Protein AF-A0A6N8ZUM7-F1 (afdb_monomer_lite)

Sequence (105 aa):
MNSKHDELSRAQVERAALPGPGEEPHFLPHPVMDRLLEAVIVLGGELWIERDRRRALESLLQSKGVVTPEEIETHSESDAQGRQEELTALITRLLDPLRTMRADG

Radius of gyration: 24.1 Å; chains: 1; bounding box: 45×40×65 Å

Foldseek 3Di:
DCPPVVVVVVVVVVVVDADDVPDDDDPDPDPVVVVVVVVVVVVVVVVVVVVVVVVVVVVVCVVVVNDDPCCVVPPPPPCPPVVVVVVVVVVCVVCVVVVVVVVVD

Secondary structure (DSSP, 8-state):
--HHHHHHHHHHHHTTPPPPTTPPP--SSSHHHHHHHHHHHHHHHHHHHHHHHHHHHHHHHHHTTS--HHHHHT---S-HHHHHHHHHHHHHHHHHHHHHTTTT-

Structure (mmCIF, N/CA/C/O backbone):
data_AF-A0A6N8ZUM7-F1
#
_entry.id   AF-A0A6N8ZUM7-F1
#
loop_
_atom_site.group_PDB
_atom_site.id
_atom_site.type_symbol
_atom_site.label_atom_id
_atom_site.label_alt_id
_atom_site.label_comp_id
_atom_site.label_asym_id
_atom_site.label_entity_id
_atom_site.label_seq_id
_atom_site.pdbx_PDB_ins_code
_atom_site.Cartn_x
_atom_site.Cartn_y
_atom_site.Cartn_z
_atom_site.occupancy
_atom_site.B_iso_or_equiv
_atom_site.auth_seq_id
_atom_site.auth_comp_id
_atom_site.auth_asym_id
_atom_site.auth_atom_id
_atom_site.pdbx_PDB_model_num
ATOM 1 N N . MET A 1 1 ? 14.819 34.102 -44.907 1.00 45.69 1 MET A N 1
ATOM 2 C CA . MET A 1 1 ? 14.488 32.667 -45.055 1.00 45.69 1 MET A CA 1
ATOM 3 C C . MET A 1 1 ? 15.256 31.900 -43.985 1.00 45.69 1 MET A C 1
ATOM 5 O O . MET A 1 1 ? 16.461 31.731 -44.109 1.00 45.69 1 MET A O 1
ATOM 9 N N . ASN A 1 2 ? 14.581 31.555 -42.883 1.00 48.09 2 ASN A N 1
ATOM 10 C CA . ASN A 1 2 ? 15.167 30.925 -41.692 1.00 48.09 2 ASN A CA 1
ATOM 11 C C . ASN A 1 2 ? 15.239 29.397 -41.863 1.00 48.09 2 ASN A C 1
ATOM 13 O O . ASN A 1 2 ? 14.423 28.666 -41.313 1.00 48.09 2 ASN A O 1
ATOM 17 N N . SER A 1 3 ? 16.229 28.913 -42.615 1.00 60.38 3 SER A N 1
ATOM 18 C CA . SER A 1 3 ? 16.388 27.478 -42.920 1.00 60.38 3 SER A CA 1
ATOM 19 C C . SER A 1 3 ? 16.648 26.601 -41.682 1.00 60.38 3 SER A C 1
ATOM 21 O O . SER A 1 3 ? 16.245 25.448 -41.646 1.00 60.38 3 SER A O 1
ATOM 23 N N . LYS A 1 4 ? 17.268 27.154 -40.628 1.00 56.12 4 LYS A N 1
ATOM 24 C CA . LYS A 1 4 ? 17.602 26.412 -39.394 1.00 56.12 4 LYS A CA 1
ATOM 25 C C . LYS A 1 4 ? 16.416 26.157 -38.459 1.00 56.12 4 LYS A C 1
ATOM 27 O O . LYS A 1 4 ? 16.466 25.229 -37.661 1.00 56.12 4 LYS A O 1
ATOM 32 N N . HIS A 1 5 ? 15.376 26.990 -38.515 1.00 51.50 5 HIS A N 1
ATOM 33 C CA . HIS A 1 5 ? 14.222 26.848 -37.620 1.00 51.50 5 HIS A CA 1
ATOM 34 C C . HIS A 1 5 ? 13.255 25.754 -38.107 1.00 51.50 5 HIS A C 1
ATOM 36 O O . HIS A 1 5 ? 12.559 25.143 -37.297 1.00 51.50 5 HIS A O 1
ATOM 42 N N . ASP A 1 6 ? 13.269 25.490 -39.416 1.00 58.09 6 ASP A N 1
ATOM 43 C CA . ASP A 1 6 ? 12.429 24.509 -40.107 1.00 58.09 6 ASP A CA 1
ATOM 44 C C . ASP A 1 6 ? 12.959 23.070 -39.926 1.00 58.09 6 ASP A C 1
ATOM 46 O O . ASP A 1 6 ? 12.194 22.132 -39.703 1.00 58.09 6 ASP A O 1
ATOM 50 N N . GLU A 1 7 ? 14.287 22.897 -39.911 1.00 56.69 7 GLU A N 1
ATOM 51 C CA . GLU A 1 7 ? 14.946 21.604 -39.659 1.00 56.69 7 GLU A CA 1
ATOM 52 C C . GLU A 1 7 ? 14.733 21.095 -38.226 1.00 56.69 7 GLU A C 1
ATOM 54 O O . GLU A 1 7 ? 14.451 19.915 -38.023 1.00 56.69 7 GLU A O 1
ATOM 59 N N . LEU A 1 8 ? 14.801 21.987 -37.229 1.00 55.19 8 LEU A N 1
ATOM 60 C CA . LEU A 1 8 ? 14.551 21.635 -35.826 1.00 55.19 8 LEU A CA 1
ATOM 61 C C . LEU A 1 8 ? 13.093 21.212 -35.597 1.00 55.19 8 LEU A C 1
ATOM 63 O O . LEU A 1 8 ? 12.840 20.284 -34.833 1.00 55.19 8 LEU A O 1
ATOM 67 N N . SER A 1 9 ? 12.148 21.849 -36.294 1.00 59.50 9 SER A N 1
ATOM 68 C CA . SER A 1 9 ? 10.726 21.515 -36.193 1.00 59.50 9 SER A CA 1
ATOM 69 C C . SER A 1 9 ? 10.411 20.167 -36.851 1.00 59.50 9 SER A C 1
ATOM 71 O O . SER A 1 9 ? 9.688 19.361 -36.269 1.00 59.50 9 SER A O 1
ATOM 73 N N . ARG A 1 10 ? 11.023 19.854 -38.002 1.00 54.53 10 ARG A N 1
ATOM 74 C CA . ARG A 1 10 ? 10.891 18.535 -38.646 1.00 54.53 10 ARG A CA 1
ATOM 75 C C . ARG A 1 10 ? 11.477 17.398 -37.812 1.00 54.53 10 ARG A C 1
ATOM 77 O O . ARG A 1 10 ? 10.801 16.392 -37.637 1.00 54.53 10 ARG A O 1
ATOM 84 N N . ALA A 1 11 ? 12.665 17.576 -37.235 1.00 55.44 11 ALA A N 1
ATOM 85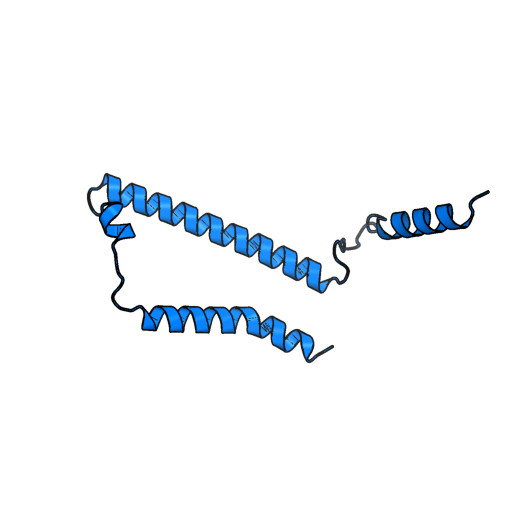 C CA . ALA A 1 11 ? 13.292 16.554 -36.391 1.00 55.44 11 ALA A CA 1
ATOM 86 C C . ALA A 1 11 ? 12.492 16.269 -35.101 1.00 55.44 11 ALA A C 1
ATOM 88 O O . ALA A 1 11 ? 12.475 15.144 -34.602 1.00 55.44 11 ALA A O 1
ATOM 89 N N . GLN A 1 12 ? 11.803 17.279 -34.555 1.00 54.53 12 GLN A N 1
ATOM 90 C CA . GLN A 1 12 ? 10.911 17.117 -33.402 1.00 54.53 12 GLN A CA 1
ATOM 91 C C . GLN A 1 12 ? 9.613 16.379 -33.757 1.00 54.53 12 GLN A C 1
ATOM 93 O O . GLN A 1 12 ? 9.138 15.579 -32.956 1.00 54.53 12 GLN A O 1
ATOM 98 N N . VAL A 1 13 ? 9.064 16.620 -34.951 1.00 53.94 13 VAL A N 1
ATOM 99 C CA . VAL A 1 13 ? 7.869 15.925 -35.461 1.00 53.94 13 VAL A CA 1
ATOM 100 C C . VAL A 1 13 ? 8.190 14.475 -35.845 1.00 53.94 13 VAL A C 1
ATOM 102 O O . VAL A 1 13 ? 7.379 13.590 -35.599 1.00 53.94 13 VAL A O 1
ATOM 105 N N . GLU A 1 14 ? 9.389 14.201 -36.362 1.00 53.66 14 GLU A N 1
ATOM 106 C CA . GLU A 1 14 ? 9.854 12.847 -36.700 1.00 53.66 14 GLU A CA 1
ATOM 107 C C . GLU A 1 14 ? 10.044 11.963 -35.453 1.00 53.66 14 GLU A C 1
ATOM 109 O O . GLU A 1 14 ? 9.691 10.788 -35.468 1.00 53.66 14 GLU A O 1
ATOM 114 N N . ARG A 1 15 ? 10.471 12.544 -34.320 1.00 53.84 15 ARG A N 1
ATOM 115 C CA . ARG A 1 15 ? 10.492 11.865 -33.006 1.00 53.84 15 ARG A CA 1
ATOM 116 C C . ARG A 1 15 ? 9.107 11.594 -32.408 1.00 53.84 15 ARG A C 1
ATOM 118 O O . ARG A 1 15 ? 9.024 10.889 -31.408 1.00 53.84 15 ARG A O 1
ATOM 125 N N . ALA A 1 16 ? 8.055 12.180 -32.977 1.00 54.41 16 ALA A N 1
ATOM 126 C CA . ALA A 1 16 ? 6.665 12.028 -32.557 1.00 54.41 16 ALA A CA 1
ATOM 127 C C . ALA A 1 16 ? 5.829 11.227 -33.573 1.00 54.41 16 ALA A C 1
ATOM 129 O O . ALA A 1 16 ? 4.598 11.240 -33.503 1.00 54.41 16 ALA A O 1
ATOM 130 N N . ALA A 1 17 ? 6.472 10.550 -34.532 1.00 61.28 17 ALA A N 1
ATOM 131 C CA . ALA A 1 17 ? 5.782 9.629 -35.419 1.00 61.28 17 ALA A CA 1
ATOM 132 C C . ALA A 1 17 ? 5.213 8.463 -34.596 1.00 61.28 17 ALA A C 1
ATOM 134 O O . ALA A 1 17 ? 5.934 7.804 -33.846 1.00 61.28 17 ALA A O 1
ATOM 135 N N . LEU A 1 18 ? 3.903 8.233 -34.718 1.00 59.12 18 LEU A N 1
ATOM 136 C CA . LEU A 1 18 ? 3.263 7.045 -34.159 1.00 59.12 18 LEU A CA 1
ATOM 137 C C . LEU A 1 18 ? 3.907 5.794 -34.784 1.00 59.12 18 LEU A C 1
ATOM 139 O O . LEU A 1 18 ? 4.227 5.833 -35.977 1.00 59.12 18 LEU A O 1
ATOM 143 N N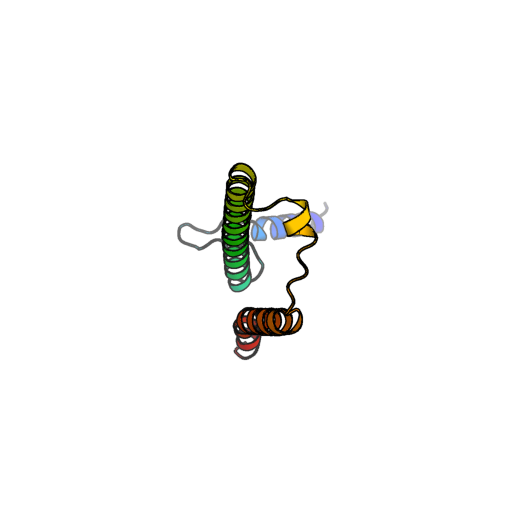 . PRO A 1 19 ? 4.090 4.704 -34.020 1.00 62.88 19 PRO A N 1
ATOM 144 C CA . PRO A 1 19 ? 4.742 3.503 -34.530 1.00 62.88 19 PRO A CA 1
ATOM 145 C C . PRO A 1 19 ? 3.994 2.925 -35.726 1.00 62.88 19 PRO A C 1
ATOM 147 O O . PRO A 1 19 ? 2.776 3.100 -35.864 1.00 62.88 19 PRO A O 1
ATOM 150 N N . GLY A 1 20 ? 4.720 2.200 -36.574 1.00 69.56 20 GLY A N 1
ATOM 151 C CA . GLY A 1 20 ? 4.114 1.466 -37.673 1.00 69.56 20 GLY A CA 1
ATOM 152 C C . GLY A 1 20 ? 3.136 0.388 -37.176 1.00 69.56 20 GLY A C 1
ATOM 153 O O . GLY A 1 20 ? 3.198 -0.041 -36.021 1.00 69.56 20 GLY A O 1
ATOM 154 N N . PRO A 1 21 ? 2.220 -0.099 -38.032 1.00 51.38 21 PRO A N 1
ATOM 155 C CA . PRO A 1 21 ? 1.321 -1.190 -37.670 1.00 51.38 21 PRO A CA 1
ATOM 156 C C . PRO A 1 21 ? 2.118 -2.427 -37.226 1.00 51.38 21 PRO A C 1
ATOM 158 O O . PRO A 1 21 ? 2.839 -3.019 -38.027 1.00 51.38 21 PRO A O 1
ATOM 161 N N . GLY A 1 22 ? 1.972 -2.822 -35.959 1.00 64.81 22 GLY A N 1
ATOM 162 C CA . GLY A 1 22 ? 2.667 -3.975 -35.370 1.00 64.81 22 GLY A CA 1
ATOM 163 C C . GLY A 1 22 ? 3.937 -3.643 -34.579 1.00 64.81 22 GLY A C 1
ATOM 164 O O . GLY A 1 22 ? 4.510 -4.551 -33.983 1.00 64.81 22 GLY A O 1
ATOM 165 N N . GLU A 1 23 ? 4.357 -2.377 -34.529 1.00 66.19 23 GLU A N 1
ATOM 166 C CA . GLU A 1 23 ? 5.430 -1.924 -33.640 1.00 66.19 23 GLU A CA 1
ATOM 167 C C . GLU A 1 23 ? 4.863 -1.532 -32.268 1.00 66.19 23 GLU A C 1
ATOM 169 O O . GLU A 1 23 ? 3.853 -0.832 -32.169 1.00 66.19 23 GLU A O 1
ATOM 174 N N . GLU A 1 24 ? 5.510 -1.997 -31.196 1.00 63.88 24 GLU A N 1
ATOM 175 C CA . GLU A 1 24 ? 5.149 -1.617 -29.830 1.00 63.88 24 GLU A CA 1
ATOM 176 C C . GLU A 1 24 ? 5.557 -0.148 -29.602 1.00 63.88 24 GLU A C 1
ATOM 178 O O . GLU A 1 24 ? 6.724 0.195 -29.809 1.00 63.88 24 GLU A O 1
ATOM 183 N N . PRO A 1 25 ? 4.628 0.754 -29.231 1.00 65.94 25 PRO A N 1
ATOM 184 C CA . PRO A 1 25 ? 4.963 2.154 -29.032 1.00 65.94 25 PRO A CA 1
ATOM 185 C C . PRO A 1 25 ? 5.974 2.342 -27.907 1.00 65.94 25 PRO A C 1
ATOM 187 O O . PRO A 1 25 ? 5.721 1.975 -26.761 1.00 65.94 25 PRO A O 1
ATOM 190 N N . HIS A 1 26 ? 7.094 2.980 -28.244 1.00 68.94 26 HIS A N 1
ATOM 191 C CA . HIS A 1 26 ? 8.074 3.445 -27.274 1.00 68.94 26 HIS A CA 1
ATOM 192 C C . HIS A 1 26 ? 7.806 4.913 -26.945 1.00 68.94 26 HIS A C 1
ATOM 194 O O . HIS A 1 26 ? 7.995 5.794 -27.785 1.00 68.94 26 HIS A O 1
ATOM 200 N N . PHE A 1 27 ? 7.321 5.180 -25.735 1.00 70.25 27 PHE A N 1
ATOM 201 C CA . PHE A 1 27 ? 6.965 6.529 -25.290 1.00 70.25 27 PHE A CA 1
ATOM 202 C C . PHE A 1 27 ? 8.141 7.222 -24.593 1.00 70.25 27 PHE A C 1
ATOM 204 O O . PHE A 1 27 ? 8.240 8.452 -24.593 1.00 70.25 27 PHE A O 1
ATOM 211 N N . LEU A 1 28 ? 9.052 6.436 -24.020 1.00 79.44 28 LEU A N 1
ATOM 212 C CA . LEU A 1 28 ? 10.267 6.881 -23.356 1.00 79.44 28 LEU A CA 1
ATOM 213 C C . LEU A 1 28 ? 11.517 6.529 -24.184 1.00 79.44 28 LEU A C 1
ATOM 215 O O . LEU A 1 28 ? 11.468 5.684 -25.073 1.00 79.44 28 LEU A O 1
ATOM 219 N N . PRO A 1 29 ? 12.679 7.161 -23.910 1.00 77.38 29 PRO A N 1
ATOM 220 C CA . PRO A 1 29 ? 13.876 7.031 -24.753 1.00 77.38 29 PRO A CA 1
ATOM 221 C C . PRO A 1 29 ? 14.454 5.616 -24.903 1.00 77.38 29 PRO A C 1
ATOM 223 O O . PRO A 1 29 ? 15.338 5.418 -25.732 1.00 77.38 29 PRO A O 1
ATOM 226 N N . HIS A 1 30 ? 14.024 4.657 -24.080 1.00 76.19 30 HIS A N 1
ATOM 227 C CA . HIS A 1 30 ? 14.486 3.276 -24.132 1.00 76.19 30 HIS A CA 1
ATOM 228 C C . HIS A 1 30 ? 13.326 2.321 -23.793 1.00 76.19 30 HIS A C 1
ATOM 230 O O . HIS A 1 30 ? 12.651 2.567 -22.792 1.00 76.19 30 HIS A O 1
ATOM 236 N N . PRO A 1 31 ? 13.138 1.196 -24.513 1.00 72.31 31 PRO A N 1
ATOM 237 C CA . PRO A 1 31 ? 12.021 0.260 -24.299 1.00 72.31 31 PRO A CA 1
ATOM 238 C C . PRO A 1 31 ? 11.883 -0.256 -22.859 1.00 72.31 31 PRO A C 1
ATOM 240 O O . PRO A 1 31 ? 10.787 -0.462 -22.344 1.00 72.31 31 PRO A O 1
ATOM 243 N N . VAL A 1 32 ? 13.015 -0.433 -22.173 1.00 79.00 32 VAL A N 1
ATOM 244 C CA . VAL A 1 32 ? 13.058 -0.802 -20.744 1.00 79.00 32 VAL A CA 1
ATOM 245 C C . VAL A 1 32 ? 12.336 0.215 -19.855 1.00 79.00 32 VAL A C 1
ATOM 247 O O . VAL A 1 32 ? 11.720 -0.170 -18.866 1.00 79.00 32 VAL A O 1
ATOM 250 N N . MET A 1 33 ? 12.398 1.504 -20.190 1.00 77.81 33 MET A N 1
ATOM 251 C CA . MET A 1 33 ? 11.762 2.557 -19.399 1.00 77.81 33 MET A CA 1
ATOM 252 C C . MET A 1 33 ? 10.241 2.511 -19.525 1.00 77.81 33 MET A C 1
ATOM 254 O O . MET A 1 33 ? 9.558 2.733 -18.530 1.00 77.81 33 MET A O 1
ATOM 258 N N . ASP A 1 34 ? 9.715 2.176 -20.705 1.00 73.12 34 ASP A N 1
ATOM 259 C CA . ASP A 1 34 ? 8.273 1.997 -20.906 1.00 73.12 34 ASP A CA 1
ATOM 260 C C . ASP A 1 34 ? 7.751 0.801 -20.104 1.00 73.12 34 ASP A C 1
ATOM 262 O O . ASP A 1 34 ? 6.773 0.929 -19.370 1.00 73.12 34 ASP A O 1
ATOM 266 N N . ARG A 1 35 ? 8.472 -0.328 -20.141 1.00 75.81 35 ARG A N 1
ATOM 267 C CA . ARG A 1 35 ? 8.170 -1.522 -19.327 1.00 75.81 35 ARG A CA 1
ATOM 268 C C . ARG A 1 35 ? 8.220 -1.216 -17.822 1.00 75.81 35 ARG A C 1
ATOM 270 O O . ARG A 1 35 ? 7.391 -1.703 -17.057 1.00 75.81 35 ARG A O 1
ATOM 277 N N . LEU A 1 36 ? 9.182 -0.399 -17.381 1.00 81.50 36 LEU A N 1
ATOM 278 C CA . LEU A 1 36 ? 9.277 0.036 -15.985 1.00 81.50 36 LEU A CA 1
ATOM 279 C C . LEU A 1 36 ? 8.109 0.952 -15.596 1.00 81.50 36 LEU A C 1
ATOM 281 O O . LEU A 1 36 ? 7.547 0.794 -14.514 1.00 81.50 36 LEU A O 1
ATOM 285 N N . LEU A 1 37 ? 7.735 1.895 -16.463 1.00 78.62 37 LEU A N 1
ATOM 286 C CA . LEU A 1 37 ? 6.596 2.780 -16.236 1.00 78.62 37 LEU A CA 1
ATOM 287 C C . LEU A 1 37 ? 5.290 1.984 -16.128 1.00 78.62 37 LEU A C 1
ATOM 289 O O . LEU A 1 37 ? 4.514 2.222 -15.205 1.00 78.62 37 LEU A O 1
ATOM 293 N N . GLU A 1 38 ? 5.074 1.016 -17.018 1.00 75.44 38 GLU A N 1
ATOM 294 C CA . GLU A 1 38 ? 3.935 0.097 -16.963 1.00 75.44 38 GLU A CA 1
ATOM 295 C C . GLU A 1 38 ? 3.884 -0.642 -15.618 1.00 75.44 38 GLU A C 1
ATOM 297 O O . GLU A 1 38 ? 2.864 -0.602 -14.927 1.00 75.44 38 GLU A O 1
ATOM 302 N N . ALA A 1 39 ? 5.005 -1.230 -15.187 1.00 77.94 39 ALA A N 1
ATOM 303 C CA . ALA A 1 39 ? 5.092 -1.915 -13.899 1.00 77.94 39 ALA A CA 1
ATOM 304 C C . ALA A 1 39 ? 4.774 -0.982 -12.716 1.00 77.94 39 ALA A C 1
ATOM 306 O O . ALA A 1 39 ? 4.062 -1.376 -11.793 1.00 77.94 39 ALA A O 1
ATOM 307 N N . VAL A 1 40 ? 5.249 0.268 -12.743 1.00 85.44 40 VAL A N 1
ATOM 308 C CA . VAL A 1 40 ? 4.952 1.272 -11.706 1.00 85.44 40 VAL A CA 1
ATOM 309 C C . VAL A 1 40 ? 3.471 1.649 -11.691 1.00 85.44 40 VAL A C 1
ATOM 311 O O . VAL A 1 40 ? 2.897 1.786 -10.612 1.00 85.44 40 VAL A O 1
ATOM 314 N N . ILE A 1 41 ? 2.839 1.798 -12.857 1.00 76.06 41 ILE A N 1
ATOM 315 C CA . ILE A 1 41 ? 1.404 2.094 -12.958 1.00 76.06 41 ILE A CA 1
ATOM 316 C C . ILE A 1 41 ? 0.584 0.945 -12.367 1.00 76.06 41 ILE A C 1
ATOM 318 O O . ILE A 1 41 ? -0.288 1.190 -11.532 1.00 76.06 41 ILE A O 1
ATOM 322 N N . VAL A 1 42 ? 0.894 -0.299 -12.744 1.00 79.50 42 VAL A N 1
ATOM 323 C CA . VAL A 1 42 ? 0.222 -1.496 -12.214 1.00 79.50 42 VAL A CA 1
ATOM 324 C C . VAL A 1 42 ? 0.399 -1.585 -10.698 1.00 79.50 42 VAL A C 1
ATOM 326 O O . VAL A 1 42 ? -0.587 -1.701 -9.974 1.00 79.50 42 VAL A O 1
ATOM 329 N N . LEU A 1 43 ? 1.629 -1.435 -10.195 1.00 86.44 43 LEU A N 1
ATOM 330 C CA . LEU A 1 43 ? 1.911 -1.437 -8.755 1.00 86.44 43 LEU A CA 1
ATOM 331 C C . LEU A 1 43 ? 1.179 -0.313 -8.009 1.00 86.44 43 LEU A C 1
ATOM 333 O O . LEU A 1 43 ? 0.678 -0.527 -6.907 1.00 86.44 43 LEU A O 1
ATOM 337 N N . GLY A 1 44 ? 1.096 0.882 -8.597 1.00 83.31 44 GLY A N 1
ATOM 338 C CA . GLY A 1 44 ? 0.334 1.998 -8.041 1.00 83.31 44 GLY A CA 1
ATOM 339 C C . GLY A 1 44 ? -1.164 1.695 -7.950 1.00 83.31 44 GLY A C 1
ATOM 340 O O . GLY A 1 44 ? -1.795 2.044 -6.950 1.00 83.31 44 GLY A O 1
ATOM 341 N N . GLY A 1 45 ? -1.711 1.009 -8.957 1.00 75.00 45 GLY A N 1
ATOM 342 C CA . GLY A 1 45 ? -3.088 0.520 -8.975 1.00 75.00 45 GLY A CA 1
ATOM 343 C C . GLY A 1 45 ? -3.358 -0.508 -7.877 1.00 75.00 45 GLY A C 1
ATOM 344 O O . GLY A 1 45 ? -4.257 -0.306 -7.063 1.00 75.00 45 GLY A O 1
ATOM 345 N N . GLU A 1 46 ? -2.536 -1.555 -7.788 1.00 86.62 46 GLU A N 1
ATOM 346 C CA . GLU A 1 46 ? -2.643 -2.584 -6.742 1.00 86.62 46 GLU A CA 1
ATOM 347 C C . GLU A 1 46 ? -2.531 -1.977 -5.332 1.00 86.62 46 GLU A C 1
ATOM 349 O O . GLU A 1 46 ? -3.322 -2.286 -4.439 1.00 86.62 46 GLU A O 1
ATOM 354 N N . LEU A 1 47 ? -1.614 -1.023 -5.130 1.00 90.25 47 LEU A N 1
ATOM 355 C CA . LEU A 1 47 ? -1.480 -0.313 -3.856 1.00 90.25 47 LEU A CA 1
ATOM 356 C C . LEU A 1 47 ? -2.721 0.525 -3.518 1.00 90.25 47 LEU A C 1
ATOM 358 O O . LEU A 1 47 ? -3.083 0.651 -2.343 1.00 90.25 47 LEU A O 1
ATOM 362 N N . TRP A 1 48 ? -3.360 1.134 -4.519 1.00 83.88 48 TRP A N 1
ATOM 363 C CA . TRP A 1 48 ? -4.601 1.875 -4.314 1.00 83.88 48 TRP A CA 1
ATOM 364 C C . TRP A 1 48 ? -5.749 0.941 -3.925 1.00 83.88 48 TRP A C 1
ATOM 366 O O . TRP A 1 48 ? -6.451 1.243 -2.961 1.00 83.88 48 TRP A O 1
ATOM 376 N N . ILE A 1 49 ? -5.891 -0.207 -4.596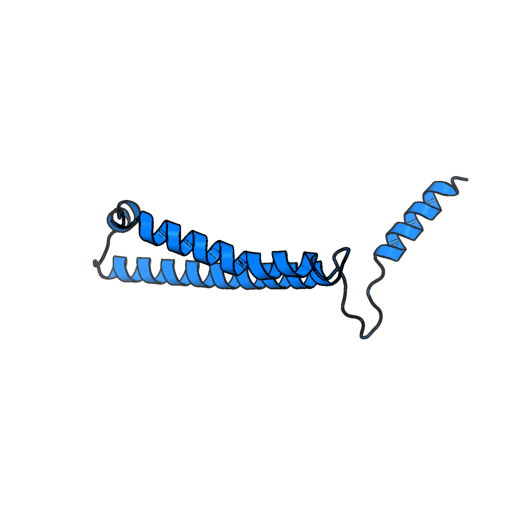 1.00 86.62 49 ILE A N 1
ATOM 377 C CA . ILE A 1 49 ? -6.908 -1.221 -4.274 1.00 86.62 49 ILE A CA 1
ATOM 378 C C . ILE A 1 49 ? -6.729 -1.710 -2.834 1.00 86.62 49 ILE A C 1
ATOM 380 O O . ILE A 1 49 ? -7.694 -1.771 -2.073 1.00 86.62 49 ILE A O 1
ATOM 384 N N . GLU A 1 50 ? -5.493 -1.984 -2.416 1.00 94.25 50 GLU A N 1
ATOM 385 C CA . GLU A 1 50 ? -5.217 -2.422 -1.047 1.00 94.25 50 GLU A CA 1
ATOM 386 C C . GLU A 1 50 ? -5.504 -1.321 -0.012 1.00 94.25 50 GLU A C 1
ATOM 388 O O . GLU A 1 50 ? -5.996 -1.589 1.085 1.00 94.25 50 GLU A O 1
ATOM 393 N N . ARG A 1 51 ? -5.242 -0.049 -0.341 1.00 91.12 51 ARG A N 1
ATOM 394 C CA . ARG A 1 51 ? -5.646 1.090 0.505 1.00 91.12 51 ARG A CA 1
ATOM 395 C C . ARG A 1 51 ? -7.165 1.203 0.620 1.00 91.12 51 ARG A C 1
ATOM 397 O O . ARG A 1 51 ? -7.659 1.452 1.716 1.00 91.12 51 ARG A O 1
ATOM 404 N N . ASP A 1 52 ? -7.889 1.038 -0.481 1.00 90.44 52 ASP A N 1
ATOM 405 C CA . ASP A 1 52 ? -9.351 1.105 -0.501 1.00 90.44 52 ASP A CA 1
ATOM 406 C C . ASP A 1 52 ? -9.971 -0.025 0.330 1.00 90.44 52 ASP A C 1
ATOM 408 O O . ASP A 1 52 ? -10.799 0.210 1.213 1.00 90.44 52 ASP A O 1
ATOM 412 N N . ARG A 1 53 ? -9.463 -1.248 0.155 1.00 95.31 53 ARG A N 1
ATOM 413 C CA . ARG A 1 53 ? -9.888 -2.413 0.932 1.00 95.31 53 ARG A CA 1
ATOM 414 C C . ARG A 1 53 ? -9.620 -2.250 2.429 1.00 95.31 53 ARG A C 1
ATOM 416 O O . ARG A 1 53 ? -10.480 -2.611 3.233 1.00 95.31 53 ARG A O 1
ATOM 423 N N . ARG A 1 54 ? -8.470 -1.684 2.818 1.00 94.19 54 ARG A N 1
ATOM 424 C CA . ARG A 1 54 ? -8.173 -1.369 4.227 1.00 94.19 54 ARG A CA 1
ATOM 425 C C . ARG A 1 54 ? -9.143 -0.349 4.812 1.00 94.19 54 ARG A C 1
ATOM 427 O O . ARG A 1 54 ? -9.694 -0.611 5.874 1.00 94.19 54 ARG A O 1
ATOM 434 N N . ARG A 1 55 ? -9.455 0.734 4.093 1.00 90.94 55 ARG A N 1
ATOM 435 C CA . ARG A 1 55 ? -10.470 1.713 4.535 1.00 90.94 55 ARG A CA 1
ATOM 436 C C . ARG A 1 55 ? -11.843 1.074 4.730 1.00 90.94 55 ARG A C 1
ATOM 438 O O . ARG A 1 55 ? -12.529 1.369 5.706 1.00 90.94 55 ARG A O 1
ATOM 445 N N . ALA A 1 56 ? -12.247 0.188 3.821 1.00 94.38 56 ALA A N 1
ATOM 446 C CA . ALA A 1 56 ? -13.502 -0.545 3.954 1.00 94.38 56 ALA A CA 1
ATOM 447 C C . ALA A 1 56 ? -13.502 -1.452 5.197 1.00 94.38 56 ALA A C 1
ATOM 449 O O . ALA A 1 56 ? -14.502 -1.517 5.913 1.00 94.38 56 ALA A O 1
ATOM 450 N N . LEU A 1 57 ? -12.380 -2.122 5.479 1.00 95.31 57 LEU A N 1
ATOM 451 C CA . LEU A 1 57 ? -12.216 -2.945 6.676 1.00 95.31 57 LEU A CA 1
ATOM 452 C C . LEU A 1 57 ? -12.280 -2.102 7.957 1.00 95.31 57 LEU A C 1
ATOM 454 O O . LEU A 1 57 ? -13.033 -2.452 8.861 1.00 95.31 57 LEU A O 1
ATOM 458 N N . GLU A 1 58 ? -11.548 -0.990 8.021 1.00 93.62 58 GLU A N 1
ATOM 459 C CA . GLU A 1 58 ? -11.566 -0.048 9.149 1.00 93.62 58 GLU A CA 1
ATOM 460 C C . GLU A 1 58 ? -12.983 0.480 9.405 1.00 93.62 58 GLU A C 1
ATOM 462 O O . GLU A 1 58 ? -13.479 0.403 10.529 1.00 93.62 58 GLU A O 1
ATOM 467 N N . SER A 1 59 ? -13.689 0.908 8.352 1.00 92.25 59 SER A N 1
ATOM 468 C CA . SER A 1 59 ? -15.079 1.366 8.445 1.00 92.25 59 SER A CA 1
ATOM 469 C C . SER A 1 59 ? -16.020 0.269 8.954 1.00 92.25 59 SER A C 1
ATOM 471 O O . SER A 1 59 ? -16.869 0.517 9.814 1.00 92.25 59 SER A O 1
ATOM 473 N N . LEU A 1 60 ? -15.851 -0.971 8.482 1.00 96.44 60 LEU A N 1
ATOM 474 C CA . LEU A 1 60 ? -16.647 -2.104 8.945 1.00 96.44 60 LEU A CA 1
ATOM 475 C C . LEU A 1 60 ? -16.376 -2.414 10.423 1.00 96.44 60 LEU A C 1
ATOM 477 O O . LEU A 1 60 ? -17.323 -2.645 11.176 1.00 96.44 60 LEU A O 1
ATOM 481 N N . LEU A 1 61 ? -15.113 -2.416 10.850 1.00 95.19 61 LEU A N 1
ATOM 482 C CA . LEU A 1 61 ? -14.730 -2.667 12.241 1.00 95.19 61 LEU A CA 1
ATOM 483 C C . LEU A 1 61 ? -15.249 -1.565 13.171 1.00 95.19 61 LEU A C 1
ATOM 485 O O . LEU A 1 61 ? -15.804 -1.878 14.226 1.00 95.19 61 LEU A O 1
ATOM 489 N N . GLN A 1 62 ? -15.168 -0.304 12.743 1.00 94.06 62 GLN A N 1
ATOM 490 C CA . GLN A 1 62 ? -15.746 0.830 13.458 1.00 94.06 62 GLN A CA 1
ATOM 491 C C . GLN A 1 62 ? -17.268 0.699 13.579 1.00 94.06 62 GLN A C 1
ATOM 493 O O . GLN A 1 62 ? -17.815 0.843 14.669 1.00 94.06 62 GLN A O 1
ATOM 498 N N . SER A 1 63 ? -17.967 0.356 12.489 1.00 94.69 63 SER A N 1
ATOM 499 C CA . SER A 1 63 ? -19.429 0.182 12.503 1.00 94.69 63 SER A CA 1
ATOM 500 C C . SER A 1 63 ? -19.898 -0.928 13.452 1.00 94.69 63 SER A C 1
ATOM 502 O O . SER A 1 63 ? -21.013 -0.885 13.966 1.00 94.69 63 SER A O 1
ATOM 504 N N . LYS A 1 64 ? -19.031 -1.916 13.706 1.00 95.75 64 LYS A N 1
ATOM 505 C CA . LYS A 1 64 ? -19.263 -3.016 14.647 1.00 95.75 64 LYS A CA 1
ATOM 506 C C . LYS A 1 64 ? -18.796 -2.703 16.073 1.00 95.75 64 LYS A C 1
ATOM 508 O O . LYS A 1 64 ? -18.954 -3.557 16.940 1.00 95.75 64 LYS A O 1
ATOM 513 N N . GLY A 1 65 ? -18.224 -1.521 16.314 1.00 92.56 65 GLY A N 1
ATOM 514 C CA . GLY A 1 65 ? -17.700 -1.106 17.617 1.00 92.56 65 GLY A CA 1
ATOM 515 C C . GLY A 1 65 ? -16.460 -1.883 18.069 1.00 92.56 65 GLY A C 1
ATOM 516 O O . GLY A 1 65 ? -16.241 -2.007 19.268 1.00 92.56 65 GLY A O 1
ATOM 517 N N . VAL A 1 66 ? -15.690 -2.453 17.134 1.00 94.50 66 VAL A N 1
ATOM 518 C CA . VAL A 1 66 ? -14.493 -3.260 17.448 1.00 94.50 66 VAL A CA 1
ATOM 519 C C . VAL A 1 66 ? -13.266 -2.381 17.680 1.00 94.50 66 VAL A C 1
ATOM 521 O O . VAL A 1 66 ? -12.446 -2.705 18.530 1.00 94.50 66 VAL A O 1
ATOM 524 N N . VAL A 1 67 ? -13.141 -1.297 16.913 1.00 90.31 67 VAL A N 1
ATOM 525 C CA . VAL A 1 67 ? -12.042 -0.325 16.995 1.00 90.31 67 VAL A CA 1
ATOM 526 C C . VAL A 1 67 ? -12.581 1.084 16.769 1.00 90.31 67 VAL A C 1
ATOM 528 O O . VAL A 1 67 ? -13.552 1.276 16.031 1.00 90.31 67 VAL A O 1
ATOM 531 N N . THR A 1 68 ? -11.935 2.072 17.370 1.00 89.00 68 THR A N 1
ATOM 532 C CA . THR A 1 68 ? -12.144 3.497 17.100 1.00 89.00 68 THR A CA 1
ATOM 533 C C . THR A 1 68 ? -11.053 4.040 16.166 1.00 89.00 68 THR A C 1
ATOM 535 O O . THR A 1 68 ? -9.949 3.490 16.127 1.00 89.00 68 THR A O 1
ATOM 538 N N . PRO A 1 69 ? -11.319 5.119 15.406 1.00 82.25 69 PRO A N 1
ATOM 539 C CA . PRO A 1 69 ? -10.282 5.797 14.627 1.00 82.25 69 PRO A CA 1
ATOM 540 C C . PRO A 1 69 ? -9.097 6.224 15.498 1.00 82.25 69 PRO A C 1
ATOM 542 O O . PRO A 1 69 ? -7.948 6.048 15.113 1.00 82.25 69 PRO A O 1
ATOM 545 N N . GLU A 1 70 ? -9.369 6.720 16.706 1.00 85.62 70 GLU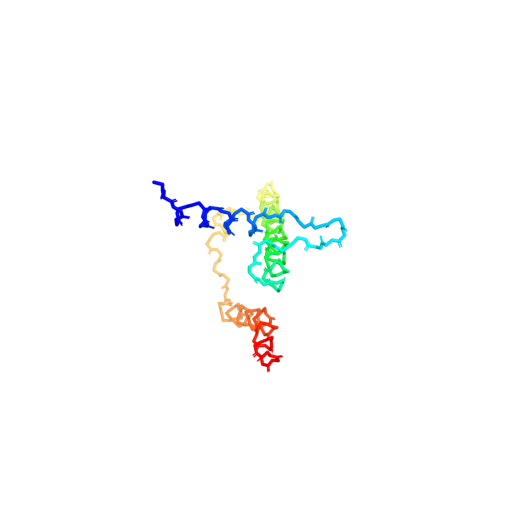 A N 1
ATOM 546 C CA . GLU A 1 70 ? -8.343 7.113 17.667 1.00 85.62 70 GLU A CA 1
ATOM 547 C C . GLU A 1 70 ? -7.476 5.925 18.095 1.00 85.62 70 GLU A C 1
ATOM 549 O O . GLU A 1 70 ? -6.258 6.068 18.178 1.00 85.62 70 GLU A O 1
ATOM 554 N N . GLU A 1 71 ? -8.063 4.748 18.328 1.00 87.12 71 GLU A N 1
ATOM 555 C CA . GLU A 1 71 ? -7.309 3.526 18.633 1.00 87.12 71 GLU A CA 1
ATOM 556 C C . GLU A 1 71 ? -6.404 3.109 17.479 1.00 87.12 71 GLU A C 1
ATOM 558 O O . GLU A 1 71 ? -5.289 2.691 17.754 1.00 87.12 71 GLU A O 1
ATOM 563 N N . ILE A 1 72 ? -6.835 3.255 16.220 1.00 84.12 72 ILE A N 1
ATOM 564 C CA . ILE A 1 72 ? -6.011 2.965 15.033 1.00 84.12 72 ILE A CA 1
ATOM 565 C C . ILE A 1 72 ? -4.838 3.953 14.927 1.00 84.12 72 ILE A C 1
ATOM 567 O O . ILE A 1 72 ? -3.693 3.533 14.792 1.00 84.12 72 ILE A O 1
ATOM 571 N N . GLU A 1 73 ? -5.102 5.258 15.028 1.00 81.00 73 GLU A N 1
ATOM 572 C CA . GLU A 1 73 ? -4.087 6.314 14.861 1.00 81.00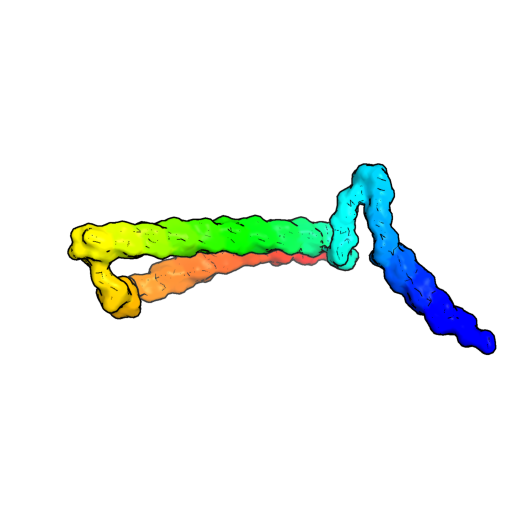 73 GLU A CA 1
ATOM 573 C C . GLU A 1 73 ? -3.071 6.354 16.011 1.00 81.00 73 GLU A C 1
ATOM 575 O O . GLU A 1 73 ? -1.899 6.682 15.825 1.00 81.00 73 GLU A O 1
ATOM 580 N N . THR A 1 74 ? -3.514 6.016 17.223 1.00 83.25 74 THR A N 1
ATOM 581 C CA . THR A 1 74 ? -2.647 5.938 18.408 1.00 83.25 74 THR A CA 1
ATOM 582 C C . THR A 1 74 ? -2.073 4.543 18.626 1.00 83.25 74 THR A C 1
ATOM 584 O O . THR A 1 74 ? -1.293 4.354 19.567 1.00 83.25 74 THR A O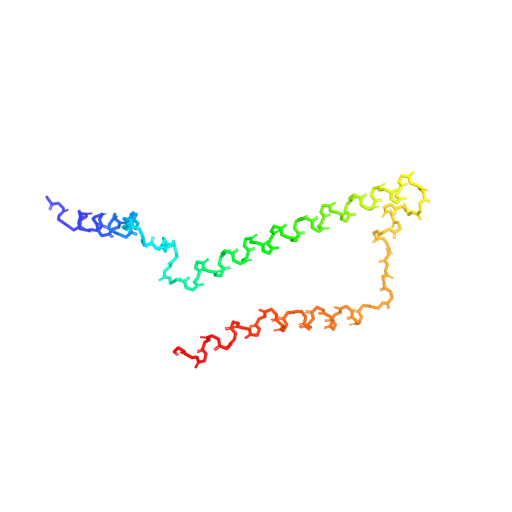 1
ATOM 587 N N . HIS A 1 75 ? -2.405 3.577 17.757 1.00 79.31 75 HIS A N 1
ATOM 588 C CA . HIS A 1 75 ? -1.833 2.241 17.807 1.00 79.31 75 HIS A CA 1
ATOM 589 C C . HIS A 1 75 ? -0.337 2.298 17.487 1.00 79.31 75 HIS A C 1
ATOM 591 O O . HIS A 1 75 ? 0.121 2.178 16.352 1.00 79.31 75 HIS A O 1
ATOM 597 N N . SER A 1 76 ? 0.459 2.461 18.535 1.00 63.91 76 SER A N 1
ATOM 598 C CA . SER A 1 76 ? 1.888 2.215 18.496 1.00 63.91 76 SER A CA 1
ATOM 599 C C . SER A 1 76 ? 2.098 0.704 18.470 1.00 63.91 76 SER A C 1
ATOM 601 O O . SER A 1 76 ? 2.167 0.070 19.524 1.00 63.91 76 SER A O 1
ATOM 603 N N . GLU A 1 77 ? 2.217 0.118 17.282 1.00 63.91 77 GLU A N 1
ATOM 604 C CA . GLU A 1 77 ? 2.658 -1.274 17.170 1.00 63.91 77 GLU A CA 1
ATOM 605 C C . GLU A 1 77 ? 4.021 -1.420 17.866 1.00 63.91 77 GLU A C 1
ATOM 607 O O . GLU A 1 77 ? 4.973 -0.689 17.571 1.00 63.91 77 GLU A O 1
ATOM 612 N N . SER A 1 78 ? 4.102 -2.349 18.818 1.00 57.72 78 SER A N 1
ATOM 613 C CA . SER A 1 78 ? 5.245 -2.533 19.721 1.00 57.72 78 SER A CA 1
ATOM 614 C C . SER A 1 78 ? 6.533 -2.988 19.027 1.00 57.72 78 SER A C 1
ATOM 616 O O . SER A 1 78 ? 7.591 -2.970 19.654 1.00 57.72 78 SER A O 1
ATOM 618 N N . ASP A 1 79 ? 6.467 -3.365 17.749 1.00 71.88 79 ASP A N 1
ATOM 619 C CA . ASP A 1 79 ? 7.590 -3.883 16.969 1.00 71.88 79 ASP A CA 1
ATOM 620 C C . ASP A 1 79 ? 7.978 -2.945 15.811 1.00 71.88 79 ASP A C 1
ATOM 622 O O . ASP A 1 79 ? 7.843 -3.235 14.620 1.00 71.88 79 ASP A O 1
ATOM 626 N N . ALA A 1 80 ? 8.457 -1.750 16.158 1.00 72.06 80 ALA A N 1
ATOM 627 C CA . ALA A 1 80 ? 9.033 -0.828 15.177 1.00 72.06 80 ALA A CA 1
ATOM 628 C C . ALA A 1 80 ? 10.252 -1.429 14.445 1.00 72.06 80 ALA A C 1
ATOM 630 O O . ALA A 1 80 ? 10.487 -1.102 13.282 1.00 72.06 80 ALA A O 1
ATOM 631 N N . GLN A 1 81 ? 10.995 -2.319 15.110 1.00 74.69 81 GLN A N 1
ATOM 632 C CA . GLN A 1 81 ? 12.206 -2.936 14.578 1.00 74.69 81 GLN A CA 1
ATOM 633 C C . GLN A 1 81 ? 11.888 -3.961 13.479 1.00 74.69 81 GLN A C 1
ATOM 635 O O . GLN A 1 81 ? 12.429 -3.845 12.380 1.00 74.69 81 GLN A O 1
ATOM 640 N N . GLY A 1 82 ? 10.960 -4.893 13.721 1.00 74.00 82 GLY A N 1
ATOM 641 C CA . GLY A 1 82 ? 10.555 -5.902 12.737 1.00 74.00 82 GLY A CA 1
ATOM 642 C C . GLY A 1 82 ? 9.994 -5.294 11.451 1.00 74.00 82 GLY A C 1
ATOM 643 O O . GLY A 1 82 ? 10.313 -5.742 10.351 1.00 74.00 82 GLY A O 1
ATOM 644 N N . ARG A 1 83 ? 9.258 -4.181 11.549 1.00 73.50 83 ARG A N 1
ATOM 645 C CA . ARG A 1 83 ? 8.775 -3.448 10.365 1.00 73.50 83 ARG A CA 1
ATOM 646 C C . ARG A 1 83 ? 9.880 -2.767 9.579 1.00 73.50 83 ARG A C 1
ATOM 648 O O . ARG A 1 83 ? 9.824 -2.733 8.352 1.00 73.50 83 ARG A O 1
ATOM 655 N N . GLN A 1 84 ? 10.874 -2.202 10.261 1.00 72.25 84 GLN A N 1
ATOM 656 C CA . GLN A 1 84 ? 12.010 -1.591 9.580 1.00 72.25 84 GLN A CA 1
ATOM 657 C C . GLN A 1 84 ? 12.822 -2.652 8.826 1.00 72.25 84 GLN A C 1
ATOM 659 O O . GLN A 1 84 ? 13.282 -2.404 7.707 1.00 72.25 84 GLN A O 1
ATOM 664 N N . GLU A 1 85 ? 12.958 -3.843 9.406 1.00 76.44 85 GLU A N 1
ATOM 665 C CA . GLU A 1 85 ? 13.579 -5.004 8.767 1.00 76.44 85 GLU A CA 1
ATOM 666 C C . GLU A 1 85 ? 12.767 -5.475 7.554 1.00 76.44 85 GLU A C 1
ATOM 668 O O . GLU A 1 85 ? 13.328 -5.655 6.471 1.00 76.44 85 GLU A O 1
ATOM 673 N N . GLU A 1 86 ? 11.445 -5.575 7.685 1.00 73.88 86 GLU A N 1
ATOM 674 C CA . GLU A 1 86 ? 10.550 -5.966 6.595 1.00 73.88 86 GLU A CA 1
ATOM 675 C C . GLU A 1 86 ? 10.539 -4.942 5.449 1.00 73.88 86 GLU A C 1
ATOM 677 O O . GLU A 1 86 ? 10.649 -5.316 4.278 1.00 73.88 86 GLU A O 1
ATOM 682 N N . LEU A 1 87 ? 10.512 -3.643 5.765 1.00 76.12 87 LEU A N 1
ATOM 683 C CA . LEU A 1 87 ? 10.640 -2.565 4.784 1.00 76.12 87 LEU A CA 1
ATOM 684 C C . LEU A 1 87 ? 11.991 -2.630 4.064 1.00 76.12 87 LEU A C 1
ATOM 686 O O . LEU A 1 87 ? 12.053 -2.493 2.842 1.00 76.12 87 LEU A O 1
ATOM 690 N N . THR A 1 88 ? 13.076 -2.873 4.799 1.00 73.56 88 THR A N 1
ATOM 691 C CA . THR A 1 88 ? 14.419 -3.007 4.219 1.00 73.56 88 THR A CA 1
ATOM 692 C C . THR A 1 88 ? 14.495 -4.220 3.287 1.00 73.56 88 THR A C 1
ATOM 694 O O . THR A 1 88 ? 15.042 -4.122 2.184 1.00 73.56 88 THR A O 1
ATOM 697 N N . ALA A 1 89 ? 13.898 -5.350 3.676 1.00 73.69 89 ALA A N 1
ATOM 698 C CA . ALA A 1 89 ? 13.813 -6.549 2.847 1.00 73.69 89 ALA A CA 1
ATOM 699 C C . ALA A 1 89 ? 12.959 -6.324 1.590 1.00 73.69 89 ALA A C 1
ATOM 701 O O . ALA A 1 89 ? 13.320 -6.782 0.502 1.00 73.69 89 ALA A O 1
ATOM 702 N N . LEU A 1 90 ? 11.853 -5.587 1.716 1.00 72.38 90 LEU A N 1
ATOM 703 C CA . LEU A 1 90 ? 11.002 -5.196 0.597 1.00 72.38 90 LEU A CA 1
ATOM 704 C C . LEU A 1 90 ? 11.759 -4.307 -0.394 1.00 72.38 90 LEU A C 1
ATOM 706 O O . LEU A 1 90 ? 11.785 -4.618 -1.582 1.00 72.38 90 LEU A O 1
ATOM 710 N N . ILE A 1 91 ? 12.405 -3.240 0.088 1.00 74.69 91 ILE A N 1
ATOM 711 C CA . ILE A 1 91 ? 13.210 -2.327 -0.737 1.00 74.69 91 ILE A CA 1
ATOM 712 C C . ILE A 1 91 ? 14.318 -3.100 -1.450 1.00 74.69 91 ILE A C 1
ATOM 714 O O . ILE A 1 91 ? 14.522 -2.915 -2.648 1.00 74.69 91 ILE A O 1
ATOM 718 N N . THR A 1 92 ? 15.003 -3.997 -0.738 1.00 74.12 92 THR A N 1
ATOM 719 C CA . THR A 1 92 ? 16.054 -4.834 -1.323 1.00 74.12 92 THR A CA 1
ATOM 720 C C . THR A 1 92 ? 15.495 -5.674 -2.468 1.00 74.12 92 THR A C 1
ATOM 722 O O . THR A 1 92 ? 16.005 -5.583 -3.577 1.00 74.12 92 THR A O 1
ATOM 725 N N . ARG A 1 93 ? 14.398 -6.410 -2.249 1.00 77.69 93 ARG A N 1
ATOM 726 C CA . ARG A 1 93 ? 13.758 -7.255 -3.274 1.00 77.69 93 ARG A CA 1
ATOM 727 C C . ARG A 1 93 ? 13.234 -6.458 -4.471 1.00 77.69 93 ARG A C 1
ATOM 729 O O . ARG A 1 93 ? 13.285 -6.946 -5.593 1.00 77.69 93 ARG A O 1
ATOM 736 N N . LEU A 1 94 ? 12.722 -5.251 -4.231 1.00 71.69 94 LEU A N 1
ATOM 737 C CA . LEU A 1 94 ? 12.192 -4.370 -5.271 1.00 71.69 94 LEU A CA 1
ATOM 738 C C . LEU A 1 94 ? 13.307 -3.803 -6.159 1.00 71.69 94 LEU A C 1
ATOM 740 O O . LEU A 1 94 ? 13.136 -3.686 -7.369 1.00 71.69 94 LEU A O 1
ATOM 744 N N . LEU A 1 95 ? 14.437 -3.424 -5.558 1.00 73.19 95 LEU A N 1
ATOM 745 C CA . LEU A 1 95 ? 15.528 -2.752 -6.261 1.00 73.19 95 LEU A CA 1
ATOM 746 C C . LEU A 1 95 ? 16.561 -3.716 -6.850 1.00 73.19 95 LEU A C 1
ATOM 748 O O . LEU A 1 95 ? 17.296 -3.316 -7.751 1.00 73.19 95 LEU A O 1
ATOM 752 N N . ASP A 1 96 ? 16.631 -4.961 -6.377 1.00 74.56 96 ASP A N 1
ATOM 753 C CA . ASP A 1 96 ? 17.607 -5.950 -6.850 1.00 74.56 96 ASP A CA 1
ATOM 754 C C . ASP A 1 96 ? 17.558 -6.185 -8.375 1.00 74.56 96 ASP A C 1
ATOM 756 O O . ASP A 1 96 ? 18.603 -6.051 -9.017 1.00 74.56 96 ASP A O 1
ATOM 760 N N . PRO A 1 97 ? 16.379 -6.368 -9.011 1.00 67.94 97 PRO A N 1
ATOM 761 C CA . PRO A 1 97 ? 16.292 -6.531 -10.465 1.00 67.94 97 PRO A CA 1
ATOM 762 C C . PRO A 1 97 ? 16.820 -5.319 -11.244 1.00 67.94 97 PRO A C 1
ATOM 764 O O . PRO A 1 97 ? 17.374 -5.455 -12.330 1.00 67.94 97 PRO A O 1
ATOM 767 N N . LEU A 1 98 ? 16.692 -4.114 -10.684 1.00 62.94 98 LEU A N 1
ATOM 768 C CA . LEU A 1 98 ? 17.196 -2.891 -11.313 1.00 62.94 98 LEU A CA 1
ATOM 769 C C . LEU A 1 98 ? 18.719 -2.754 -11.172 1.00 62.94 98 LEU A C 1
ATOM 771 O O . LEU A 1 98 ? 19.361 -2.121 -12.010 1.00 62.94 98 LEU A O 1
ATOM 775 N N . ARG A 1 99 ? 19.316 -3.339 -10.124 1.00 66.75 99 ARG A N 1
ATOM 776 C CA . ARG A 1 99 ? 20.775 -3.335 -9.919 1.00 66.75 99 ARG A CA 1
ATOM 777 C C . ARG A 1 99 ? 21.478 -4.287 -10.880 1.00 66.75 99 ARG A C 1
ATOM 779 O O . ARG A 1 99 ? 22.557 -3.946 -11.357 1.00 66.75 99 ARG A O 1
ATOM 786 N N . THR A 1 100 ? 20.872 -5.431 -11.185 1.00 57.94 100 THR A N 1
ATOM 787 C CA . THR A 1 100 ? 21.443 -6.429 -12.101 1.00 57.94 100 THR A CA 1
ATOM 788 C C . THR A 1 100 ? 21.326 -6.008 -13.564 1.00 57.94 100 THR A C 1
ATOM 790 O O . THR A 1 100 ? 22.259 -6.219 -14.326 1.00 57.94 100 THR A O 1
ATOM 793 N N . MET A 1 101 ? 20.266 -5.291 -13.948 1.00 55.22 101 MET A N 1
ATOM 794 C CA . MET A 1 101 ? 20.102 -4.778 -15.318 1.00 55.22 101 MET A CA 1
ATOM 795 C C . MET A 1 101 ? 21.193 -3.793 -15.772 1.00 55.22 101 MET A C 1
ATOM 797 O O . MET A 1 101 ? 21.406 -3.635 -16.969 1.00 55.22 101 MET A O 1
ATOM 801 N N . ARG A 1 102 ? 21.896 -3.123 -14.846 1.00 53.44 102 ARG A N 1
ATOM 802 C CA . ARG A 1 102 ? 23.053 -2.264 -15.170 1.00 53.44 102 ARG A CA 1
ATOM 803 C C . ARG A 1 102 ? 24.337 -3.069 -15.418 1.00 53.44 102 ARG A C 1
ATOM 805 O O . ARG A 1 102 ? 25.265 -2.528 -16.003 1.00 53.44 102 ARG A O 1
ATOM 812 N N . ALA A 1 103 ? 24.423 -4.309 -14.938 1.00 48.72 103 ALA A N 1
ATOM 813 C CA . ALA A 1 103 ? 25.634 -5.122 -15.050 1.00 48.72 103 ALA A CA 1
ATOM 814 C C . ALA A 1 103 ? 25.776 -5.814 -16.419 1.00 48.72 103 ALA A C 1
ATOM 816 O O . ALA A 1 103 ? 26.891 -6.172 -16.789 1.00 48.72 103 ALA A O 1
ATOM 817 N N . ASP A 1 104 ? 24.675 -5.941 -17.165 1.00 44.75 104 ASP A N 1
ATOM 818 C CA . ASP A 1 104 ? 24.609 -6.654 -18.449 1.00 44.75 104 ASP A CA 1
ATOM 819 C C . ASP A 1 104 ? 24.522 -5.711 -19.673 1.00 44.75 104 ASP A C 1
ATOM 821 O O . ASP A 1 104 ? 24.222 -6.161 -20.781 1.00 44.75 104 ASP A O 1
ATOM 825 N N . GLY A 1 105 ? 24.759 -4.405 -19.477 1.00 43.97 105 GLY A N 1
ATOM 826 C CA . GLY A 1 105 ? 24.729 -3.361 -20.514 1.00 43.97 105 GLY A CA 1
ATOM 827 C C . GLY A 1 105 ? 26.076 -2.690 -20.748 1.00 43.97 105 GLY A C 1
ATOM 828 O O . GLY A 1 105 ? 26.806 -2.469 -19.756 1.00 43.97 105 GLY A O 1
#

pLDDT: mean 73.41, std 14.13, range [43.97, 96.44]